Protein AF-A0AAV7JZD0-F1 (afdb_monomer_lite)

InterPro domains:
  IPR003323 OTU domain [PF02338] (69-130)
  IPR003323 OTU domain [PS50802] (63-146)
  IPR038765 Papain-like cysteine peptidase superfamily [SSF54001] (46-129)
  IPR050704 Peptidase C85-like [PTHR12419] (20-130)

Foldseek 3Di:
DDDDDDDDDDDDDDDDDPVRVVVVVVVVVVVVVVVVVVVVVPDDDPVNVVVVVVCVVCVVVVDDFDDAWQFLLRVLSVVQVCCCVPPVDRDDSLNVLLVVLVVCVVVVVVCVVVCPPPPDDSNVVSVCSNPPSPPPDPDDGDDTDD

pLDDT: mean 79.94, std 18.78, range [31.2, 96.38]

Radius of gyration: 32.69 Å; chains: 1; bounding box: 60×31×116 Å

Structure (mmCIF, N/CA/C/O backbone):
data_AF-A0AAV7JZD0-F1
#
_entry.id   AF-A0AAV7JZD0-F1
#
loop_
_atom_site.group_PDB
_atom_site.id
_atom_site.type_symbol
_atom_site.label_atom_id
_atom_site.label_alt_id
_atom_site.label_comp_id
_atom_site.label_asym_id
_atom_site.label_entity_id
_atom_site.label_seq_id
_atom_site.pdbx_PDB_ins_code
_atom_site.Cartn_x
_atom_site.Cartn_y
_atom_site.Cartn_z
_atom_site.occupancy
_atom_site.B_iso_or_equiv
_atom_site.auth_seq_id
_atom_site.auth_comp_id
_atom_site.auth_asym_id
_atom_site.auth_atom_id
_atom_site.pdbx_PDB_model_num
ATOM 1 N N . MET A 1 1 ? -37.841 8.020 95.778 1.00 37.56 1 MET A N 1
ATOM 2 C CA . MET A 1 1 ? -36.861 7.087 95.180 1.00 37.56 1 MET A CA 1
ATOM 3 C C . MET A 1 1 ? -37.191 6.957 93.698 1.00 37.56 1 MET A C 1
ATOM 5 O O . MET A 1 1 ? -38.341 6.661 93.427 1.00 37.56 1 MET A O 1
ATOM 9 N N . ALA A 1 2 ? -36.207 7.270 92.834 1.00 39.00 2 ALA A N 1
ATOM 10 C CA . ALA A 1 2 ? -36.047 7.022 91.379 1.00 39.00 2 ALA A CA 1
ATOM 11 C C . ALA A 1 2 ? -37.286 7.172 90.458 1.00 39.00 2 ALA A C 1
ATOM 13 O O . ALA A 1 2 ? -38.240 6.423 90.596 1.00 39.00 2 ALA A O 1
ATOM 14 N N . SER A 1 3 ? -37.397 8.146 89.543 1.00 34.97 3 SER A N 1
ATOM 15 C CA . SER A 1 3 ? -36.573 8.475 88.351 1.00 34.97 3 SER A CA 1
ATOM 16 C C . SER A 1 3 ? -36.433 7.327 87.348 1.00 34.97 3 SER A C 1
ATOM 18 O O . SER A 1 3 ? -35.645 6.419 87.594 1.00 34.97 3 SER A O 1
ATOM 20 N N . ALA A 1 4 ? -37.117 7.423 86.199 1.00 41.97 4 ALA A N 1
ATOM 21 C CA . ALA A 1 4 ? -36.481 7.685 84.896 1.00 41.97 4 ALA A CA 1
ATOM 22 C C . ALA A 1 4 ? -37.485 7.543 83.729 1.00 41.97 4 ALA A C 1
ATOM 24 O O . ALA A 1 4 ? -37.825 6.437 83.317 1.00 41.97 4 ALA A O 1
ATOM 25 N N . ASP A 1 5 ? -37.897 8.686 83.173 1.00 42.16 5 ASP A N 1
ATOM 26 C CA . ASP A 1 5 ? -38.262 8.826 81.760 1.00 42.16 5 ASP A CA 1
ATOM 27 C C . ASP A 1 5 ? -37.036 8.514 80.887 1.00 42.16 5 ASP A C 1
ATOM 29 O O . ASP A 1 5 ? -35.937 9.000 81.168 1.00 42.16 5 ASP A O 1
ATOM 33 N N . SER A 1 6 ? -37.209 7.767 79.794 1.00 39.53 6 SER A N 1
ATOM 34 C CA . SER A 1 6 ? -36.191 7.652 78.744 1.00 39.53 6 SER A CA 1
ATOM 35 C C . SER A 1 6 ? -36.764 8.063 77.390 1.00 39.53 6 SER 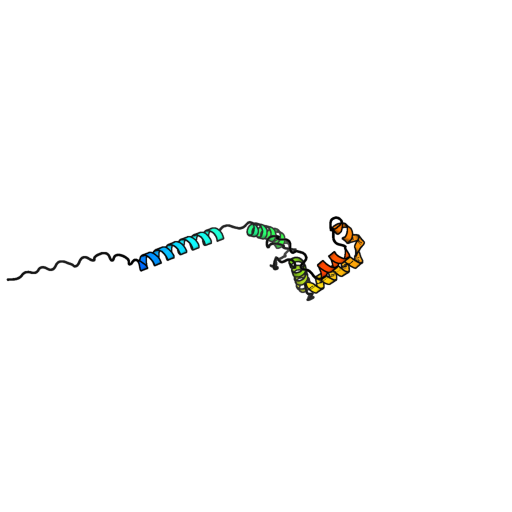A C 1
ATOM 37 O O . SER A 1 6 ? -37.510 7.318 76.754 1.00 39.53 6 SER A O 1
ATOM 39 N N . ALA A 1 7 ? -36.381 9.271 76.980 1.00 46.03 7 ALA A N 1
ATOM 40 C CA . ALA A 1 7 ? -36.553 9.853 75.656 1.00 46.03 7 ALA A CA 1
ATOM 41 C C . ALA A 1 7 ? -35.676 9.153 74.578 1.00 46.03 7 ALA A C 1
ATOM 43 O O . ALA A 1 7 ? -34.769 8.388 74.920 1.00 46.03 7 ALA A O 1
ATOM 44 N N . PRO A 1 8 ? -35.932 9.393 73.274 1.00 40.72 8 PRO A N 1
ATOM 45 C CA . PRO A 1 8 ? -35.410 8.602 72.154 1.00 40.72 8 PRO A CA 1
ATOM 46 C C . PRO A 1 8 ? -33.940 8.891 71.811 1.00 40.72 8 PRO A C 1
ATOM 48 O O . PRO A 1 8 ? -33.476 10.024 71.886 1.00 40.72 8 PRO A O 1
ATOM 51 N N . CYS A 1 9 ? -33.220 7.867 71.344 1.00 31.20 9 CYS A N 1
ATOM 52 C CA . CYS A 1 9 ? -31.849 7.989 70.845 1.00 31.20 9 CYS A CA 1
ATOM 53 C C . CYS A 1 9 ? -31.813 8.708 69.480 1.00 31.20 9 CYS A C 1
ATOM 55 O O . CYS A 1 9 ? -32.217 8.149 68.457 1.00 31.20 9 CYS A O 1
ATOM 57 N N . GLU A 1 10 ? -31.306 9.943 69.467 1.00 43.31 10 GLU A N 1
ATOM 58 C CA . GLU A 1 10 ? -30.952 10.700 68.262 1.00 43.31 10 GLU A CA 1
ATOM 59 C C . GLU A 1 10 ? -29.750 10.066 67.534 1.00 43.31 10 GLU A C 1
ATOM 61 O O . GLU A 1 10 ? -28.689 9.813 68.113 1.00 43.31 10 GLU A O 1
ATOM 66 N N . LYS A 1 11 ? -29.897 9.824 66.225 1.00 40.09 11 LYS A N 1
ATOM 67 C CA . LYS A 1 11 ? -28.835 9.290 65.361 1.00 40.09 11 LYS A CA 1
ATOM 68 C C . LYS A 1 11 ? -27.845 10.391 64.972 1.00 40.09 11 LYS A C 1
ATOM 70 O O . LYS A 1 11 ? -28.098 11.185 64.071 1.00 40.09 11 LYS A O 1
ATOM 75 N N . ASN A 1 12 ? -26.677 10.371 65.610 1.00 43.97 12 ASN A N 1
ATOM 76 C CA . ASN A 1 12 ? -25.504 11.156 65.229 1.00 43.97 12 ASN A CA 1
ATOM 77 C C . ASN A 1 12 ? -24.996 10.790 63.819 1.00 43.97 12 ASN A C 1
ATOM 79 O O . ASN A 1 12 ? -24.750 9.623 63.508 1.00 43.97 12 ASN A O 1
ATOM 83 N N . GLY A 1 13 ? -24.791 11.805 62.973 1.00 52.34 13 GLY A N 1
ATOM 84 C CA . GLY A 1 13 ? -24.251 11.669 61.619 1.00 52.34 13 GLY A CA 1
ATOM 85 C C . GLY A 1 13 ? -22.832 11.087 61.601 1.00 52.34 13 GLY A C 1
ATOM 86 O O . GLY A 1 13 ? -21.889 11.664 62.147 1.00 52.34 13 GLY A O 1
ATOM 87 N N . VAL A 1 14 ? -22.667 9.941 60.938 1.00 57.25 14 VAL A N 1
ATOM 88 C CA . VAL A 1 14 ? -21.379 9.251 60.792 1.00 57.25 14 VAL A CA 1
ATOM 89 C C . VAL A 1 14 ? -20.451 10.068 59.885 1.00 57.25 14 VAL A C 1
ATOM 91 O O . VAL A 1 14 ? -20.661 10.182 58.676 1.00 57.25 14 VAL A O 1
ATOM 94 N N . LYS A 1 15 ? -19.385 10.637 60.459 1.00 63.94 15 LYS A N 1
ATOM 95 C CA . LYS A 1 15 ? -18.325 11.329 59.709 1.00 63.94 15 LYS A CA 1
ATOM 96 C C . LYS A 1 15 ? -17.597 10.319 58.810 1.00 63.94 15 LYS A C 1
ATOM 98 O O . LYS A 1 15 ? -16.915 9.426 59.306 1.00 63.94 15 LYS A O 1
ATOM 103 N N . LYS A 1 16 ? -17.716 10.468 57.483 1.00 63.19 16 LYS A N 1
ATOM 104 C CA . LYS A 1 16 ? -17.0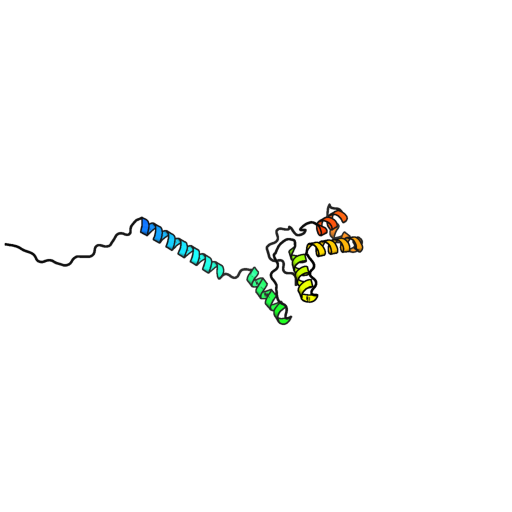16 9.624 56.493 1.00 63.19 16 LYS A CA 1
ATOM 105 C C . LYS A 1 16 ? -15.507 9.554 56.783 1.00 63.19 16 LYS A C 1
ATOM 107 O O . LYS A 1 16 ? -14.843 10.588 56.894 1.00 63.19 16 LYS A O 1
ATOM 112 N N . SER A 1 17 ? -14.970 8.333 56.837 1.00 76.81 17 SER A N 1
ATOM 113 C CA . SER A 1 17 ? -13.537 8.052 57.016 1.00 76.81 17 SER A CA 1
ATOM 114 C C . SER A 1 17 ? -12.678 8.703 55.921 1.00 76.81 17 SER A C 1
ATOM 116 O O . SER A 1 17 ? -13.095 8.805 54.764 1.00 76.81 17 SER A O 1
ATOM 118 N N . ARG A 1 18 ? -11.438 9.096 56.257 1.00 77.44 18 ARG A N 1
ATOM 119 C CA . ARG A 1 18 ? -10.443 9.616 55.293 1.00 77.44 18 ARG A CA 1
ATOM 120 C C . ARG A 1 18 ? -10.221 8.663 54.109 1.00 77.44 18 ARG A C 1
ATOM 122 O O . ARG A 1 18 ? -10.002 9.131 52.995 1.00 77.44 18 ARG A O 1
ATOM 129 N N . ALA A 1 19 ? -10.319 7.349 54.328 1.00 81.19 19 ALA A N 1
ATOM 130 C CA . ALA A 1 19 ? -10.215 6.349 53.264 1.00 81.19 19 ALA A CA 1
ATOM 131 C C . ALA A 1 19 ? -11.419 6.390 52.307 1.00 81.19 19 ALA A C 1
ATOM 133 O O . ALA A 1 19 ? -11.229 6.338 51.093 1.00 81.19 19 ALA A O 1
ATOM 134 N N . GLN A 1 20 ? -12.634 6.567 52.837 1.00 80.12 20 GLN A N 1
ATOM 135 C CA . GLN A 1 20 ? -13.845 6.695 52.024 1.00 80.12 20 GLN A CA 1
ATOM 136 C C . GLN A 1 20 ? -13.804 7.969 51.175 1.00 80.12 20 GLN A C 1
ATOM 138 O O . GLN A 1 20 ? -14.046 7.907 49.979 1.00 80.12 20 GLN A O 1
ATOM 143 N N . LYS A 1 21 ? -13.372 9.104 51.745 1.00 82.06 21 LYS A N 1
ATOM 144 C CA . LYS A 1 21 ? -13.202 10.356 50.982 1.00 82.06 21 LYS A CA 1
ATOM 145 C C . LYS A 1 21 ? -12.197 10.229 49.828 1.00 82.06 21 LYS A C 1
ATOM 147 O O . LYS A 1 21 ? -12.409 10.826 48.779 1.00 82.06 21 LYS A O 1
ATOM 152 N N . ARG A 1 22 ? -11.111 9.460 49.998 1.00 80.88 22 ARG A N 1
ATOM 153 C CA . ARG A 1 22 ? -10.140 9.194 48.916 1.00 80.88 22 ARG A CA 1
ATOM 154 C C . ARG A 1 22 ? -10.737 8.328 47.803 1.00 80.88 22 ARG A C 1
ATOM 156 O O . ARG A 1 22 ? -10.472 8.611 46.641 1.00 80.88 22 ARG A O 1
ATOM 163 N N . ARG A 1 23 ? -11.530 7.305 48.149 1.00 85.88 23 ARG A N 1
ATOM 164 C CA . ARG A 1 23 ? -12.235 6.454 47.171 1.00 85.88 23 ARG A CA 1
ATOM 165 C C . ARG A 1 23 ? -13.291 7.245 46.404 1.00 85.88 23 ARG A C 1
ATOM 167 O O . ARG A 1 23 ? -13.268 7.220 45.183 1.00 85.88 23 ARG A O 1
ATOM 174 N N . ASP A 1 24 ? -14.119 8.011 47.113 1.00 84.31 24 ASP A N 1
ATOM 175 C CA . ASP A 1 24 ? -15.156 8.860 46.517 1.00 84.31 24 ASP A CA 1
ATOM 176 C C . ASP A 1 24 ? -14.532 9.900 45.559 1.00 84.31 24 ASP A C 1
ATOM 178 O O . ASP A 1 24 ? -15.035 10.098 44.459 1.00 84.31 24 ASP A O 1
ATOM 182 N N . LYS A 1 25 ? -13.391 10.519 45.922 1.00 85.75 25 LYS A N 1
ATOM 183 C CA . LYS A 1 25 ? -12.677 11.462 45.037 1.00 85.75 25 LYS A CA 1
ATOM 1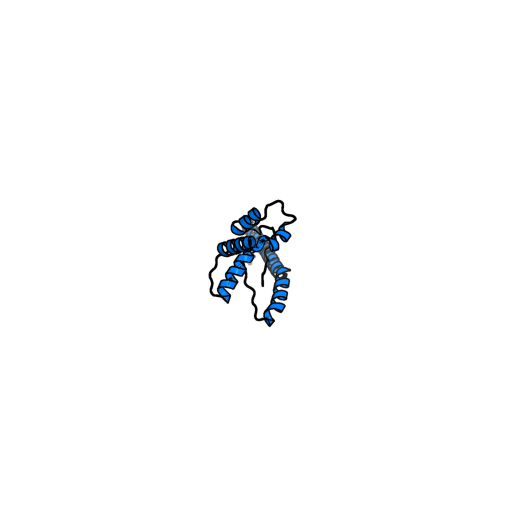84 C C . LYS A 1 25 ? -12.111 10.783 43.785 1.00 85.75 25 LYS A C 1
ATOM 186 O O . LYS A 1 25 ? -12.193 11.359 42.710 1.00 85.75 25 LYS A O 1
ATOM 191 N N . LYS A 1 26 ? -11.535 9.582 43.919 1.00 88.50 26 LYS A N 1
ATOM 192 C CA . LYS A 1 26 ? -11.009 8.822 42.775 1.00 88.50 26 LYS A CA 1
ATOM 193 C C . LYS A 1 26 ? -12.133 8.396 41.823 1.00 88.50 26 LYS A C 1
ATOM 195 O O . LYS A 1 26 ? -11.991 8.581 40.626 1.00 88.50 26 LYS A O 1
ATOM 200 N N . ALA A 1 27 ? -13.251 7.907 42.358 1.00 90.00 27 ALA A N 1
ATOM 201 C CA . ALA A 1 27 ? -14.412 7.521 41.559 1.00 90.00 27 ALA A CA 1
ATOM 202 C C . ALA A 1 27 ? -15.055 8.721 40.842 1.00 90.00 27 ALA A C 1
ATOM 204 O O . ALA A 1 27 ? -15.460 8.600 39.693 1.00 90.00 27 ALA A O 1
ATOM 205 N N . ALA A 1 28 ? -15.118 9.887 41.494 1.00 88.69 28 ALA A N 1
ATOM 206 C CA . ALA A 1 28 ? -15.606 11.112 40.862 1.00 88.69 28 ALA A CA 1
ATOM 207 C C . ALA A 1 28 ? -14.685 11.593 39.726 1.00 88.69 28 ALA A C 1
ATOM 209 O O . ALA A 1 28 ? -15.175 12.043 38.694 1.00 88.69 28 ALA A O 1
ATOM 210 N N . GLU A 1 29 ? -13.365 11.478 39.901 1.00 87.94 29 GLU A N 1
ATOM 211 C CA . GLU A 1 29 ? -12.391 11.817 38.859 1.00 87.94 29 GLU A CA 1
ATOM 212 C C . GLU A 1 29 ? -12.473 10.852 37.668 1.00 87.94 29 GLU A C 1
ATOM 214 O O . GLU A 1 29 ? -12.536 11.291 36.526 1.00 87.94 29 GLU A O 1
ATOM 219 N N . GLU A 1 30 ? -12.546 9.542 37.925 1.00 88.31 30 GLU A N 1
ATOM 220 C CA . GLU A 1 30 ? -12.742 8.527 36.881 1.00 88.31 30 GLU A CA 1
ATOM 221 C C . GLU A 1 30 ? -14.068 8.732 36.134 1.00 88.31 30 GLU A C 1
ATOM 223 O O . GLU A 1 30 ? -14.102 8.610 34.914 1.00 88.31 30 GLU A O 1
ATOM 228 N N . GLY A 1 31 ? -15.139 9.114 36.841 1.00 89.69 31 GLY A N 1
ATOM 229 C CA . GLY A 1 31 ? -16.414 9.500 36.233 1.00 89.69 31 GLY A CA 1
ATOM 230 C C . GLY A 1 31 ? -16.267 10.673 35.263 1.00 89.69 31 GLY A C 1
ATOM 231 O O . GLY A 1 31 ? -16.671 10.550 34.112 1.00 89.69 31 GLY A O 1
ATOM 232 N N . ARG A 1 32 ? -15.603 11.763 35.680 1.00 88.69 32 ARG A N 1
ATOM 233 C CA . ARG A 1 32 ? -15.351 12.919 34.797 1.00 88.69 32 ARG A CA 1
ATOM 234 C C . ARG A 1 32 ? -14.490 12.571 33.586 1.00 88.69 32 ARG A C 1
ATOM 236 O O . ARG A 1 32 ? -14.742 13.091 32.506 1.00 88.69 32 ARG A O 1
ATOM 243 N N . ILE A 1 33 ? -13.465 11.734 33.755 1.00 88.06 33 ILE A N 1
ATOM 244 C CA . ILE A 1 33 ? -12.609 11.303 32.640 1.00 88.06 33 ILE A CA 1
ATOM 245 C C . ILE A 1 33 ? -13.426 10.476 31.642 1.00 88.06 33 ILE A C 1
ATOM 247 O O . ILE A 1 33 ? -13.337 10.718 30.444 1.00 88.06 33 ILE A O 1
ATOM 251 N N . ASN A 1 34 ? -14.250 9.544 32.124 1.00 88.44 34 ASN A N 1
ATOM 252 C CA . ASN A 1 34 ? -15.105 8.728 31.261 1.00 88.44 34 ASN A CA 1
ATOM 253 C C . ASN A 1 34 ? -16.167 9.565 30.535 1.00 88.44 34 ASN A C 1
ATOM 255 O O . ASN A 1 34 ? -16.419 9.320 29.360 1.00 88.44 34 ASN A O 1
ATOM 259 N N . GLU A 1 35 ? -16.759 10.559 31.204 1.00 88.88 35 GLU A N 1
ATOM 260 C CA . GLU A 1 35 ? -17.676 11.521 30.578 1.00 88.88 35 GLU A CA 1
ATOM 261 C C . GLU A 1 35 ? -16.976 12.306 29.460 1.00 88.88 35 GLU A C 1
ATOM 263 O O . GLU A 1 35 ? -17.508 12.401 28.359 1.00 88.88 35 GLU A O 1
ATOM 268 N N . LEU A 1 36 ? -15.750 12.786 29.695 1.00 87.00 36 LEU A N 1
ATOM 269 C CA . LEU A 1 36 ? -14.979 13.519 28.687 1.00 87.00 36 LEU A CA 1
ATOM 270 C C . LEU A 1 36 ? -14.584 12.643 27.486 1.00 87.00 36 LEU A C 1
ATOM 272 O O . LEU A 1 36 ? -14.592 13.121 26.356 1.00 87.00 36 LEU A O 1
ATOM 276 N N . ILE A 1 37 ? -14.247 11.369 27.717 1.00 84.81 37 ILE A N 1
ATOM 277 C CA . ILE A 1 37 ? -13.976 10.403 26.638 1.00 84.81 37 ILE A CA 1
ATOM 278 C C . ILE A 1 37 ? -15.242 10.177 25.808 1.00 84.81 37 ILE A C 1
ATOM 280 O O . ILE A 1 37 ? -15.184 10.252 24.586 1.00 84.81 37 ILE A O 1
ATOM 284 N N . ALA A 1 38 ? -16.390 9.971 26.460 1.00 86.19 38 ALA A N 1
ATOM 285 C CA . ALA A 1 38 ? -17.658 9.780 25.765 1.00 86.19 38 ALA A CA 1
ATOM 286 C C . ALA A 1 38 ? -18.063 11.017 24.946 1.00 86.19 38 ALA A C 1
ATOM 288 O O . ALA A 1 38 ? -18.562 10.868 23.836 1.00 86.19 38 ALA A O 1
ATOM 289 N N . GLU A 1 39 ? -17.831 12.230 25.459 1.00 85.69 39 GLU A N 1
ATOM 290 C CA . GLU A 1 39 ? -18.053 13.468 24.703 1.00 85.69 39 GLU A CA 1
ATOM 291 C C . GLU A 1 39 ? -17.126 13.576 23.485 1.00 85.69 39 GLU A C 1
ATOM 293 O O . GLU A 1 39 ? -17.587 13.975 22.417 1.00 85.69 39 GLU A O 1
ATOM 298 N N . LEU A 1 40 ? -15.850 13.193 23.615 1.00 80.62 40 LEU A N 1
ATOM 299 C CA . LEU A 1 40 ? -14.910 13.169 22.490 1.00 80.62 40 LEU A CA 1
ATOM 300 C C . LEU A 1 40 ? -15.313 12.154 21.415 1.00 80.62 40 LEU A C 1
ATOM 302 O O . LEU A 1 40 ? -15.225 12.474 20.235 1.00 80.62 40 LEU A O 1
ATOM 306 N N . ASP A 1 41 ? -15.784 10.969 21.805 1.00 78.81 41 ASP A N 1
ATOM 307 C CA . ASP A 1 41 ? -16.209 9.919 20.870 1.00 78.81 41 ASP A CA 1
ATOM 308 C C . ASP A 1 41 ? -17.461 10.313 20.060 1.00 78.81 41 ASP A C 1
ATOM 310 O O . ASP A 1 41 ? -17.726 9.738 19.005 1.00 78.81 41 ASP A O 1
ATOM 314 N N . MET A 1 42 ? -18.247 11.291 20.529 1.00 78.94 42 MET A N 1
ATOM 315 C CA . MET A 1 42 ? -19.384 11.842 19.774 1.00 78.94 42 MET A CA 1
ATOM 316 C C . MET A 1 42 ? -18.963 12.866 18.715 1.00 78.94 42 MET A C 1
ATOM 318 O O . MET A 1 42 ? -19.777 13.241 17.867 1.00 78.94 42 MET A O 1
ATOM 322 N N . ILE A 1 43 ? -17.720 13.347 18.761 1.00 84.38 43 ILE A N 1
ATOM 323 C CA . ILE A 1 43 ? -17.191 14.274 17.766 1.00 84.38 43 ILE A CA 1
ATOM 324 C C . ILE A 1 43 ? -16.734 13.446 16.567 1.00 84.38 43 ILE A C 1
ATOM 326 O O . ILE A 1 43 ? -15.769 12.691 16.657 1.00 84.38 43 ILE A O 1
ATOM 330 N N . GLN A 1 44 ? -17.417 13.608 15.432 1.00 82.00 44 GLN A N 1
ATOM 331 C CA . GLN A 1 44 ? -16.945 13.041 14.170 1.00 82.00 44 GLN A CA 1
ATOM 332 C C . GLN A 1 44 ? -15.558 13.591 13.843 1.00 82.00 44 GLN A C 1
ATOM 334 O O . GLN A 1 44 ? -15.345 14.807 13.850 1.00 82.00 44 GLN A O 1
ATOM 339 N N . SER A 1 45 ? -14.622 12.693 13.550 1.00 86.81 45 SER A N 1
ATOM 340 C CA . SER A 1 45 ? -13.307 13.082 13.062 1.00 86.81 45 SER A CA 1
ATOM 341 C C . SER A 1 45 ? -13.368 13.436 11.575 1.00 86.81 45 SER A C 1
ATOM 343 O O . SER A 1 45 ? -14.243 12.966 10.845 1.00 86.81 45 SER A O 1
ATOM 345 N N . ASP A 1 46 ? -12.393 14.211 11.096 1.00 88.00 46 ASP A N 1
ATOM 346 C CA . ASP A 1 46 ? -12.256 14.498 9.662 1.00 88.00 46 ASP A CA 1
ATOM 347 C C . ASP A 1 46 ? -12.168 13.202 8.832 1.00 88.00 46 ASP A C 1
ATOM 349 O O . ASP A 1 46 ? -12.733 13.120 7.744 1.00 88.00 46 ASP A O 1
ATOM 353 N N . GLY A 1 47 ? -11.538 12.152 9.377 1.00 86.12 47 GLY A N 1
ATOM 354 C CA . GLY A 1 47 ? -11.449 10.842 8.728 1.00 86.12 47 GLY A CA 1
ATOM 355 C C . GLY A 1 47 ? -12.798 10.126 8.601 1.00 86.12 47 GLY A C 1
ATOM 356 O O . GLY A 1 47 ? -13.034 9.447 7.602 1.00 86.12 47 GLY A O 1
ATOM 357 N N . ASP A 1 48 ? -13.705 10.307 9.564 1.00 87.44 48 ASP A N 1
ATOM 358 C CA . ASP A 1 48 ? -15.059 9.746 9.486 1.00 87.44 48 ASP A CA 1
ATOM 359 C C . ASP A 1 48 ? -15.868 10.435 8.386 1.00 87.44 48 ASP A C 1
ATOM 361 O O . ASP A 1 48 ? -16.549 9.773 7.601 1.00 87.44 48 ASP A O 1
ATOM 365 N N . ILE A 1 49 ? -15.732 11.761 8.282 1.00 91.06 49 ILE A N 1
ATOM 366 C CA . ILE A 1 49 ? -16.378 12.568 7.242 1.00 91.06 49 ILE A CA 1
ATOM 367 C C . ILE A 1 49 ? -15.841 12.178 5.857 1.00 91.06 49 ILE A C 1
ATOM 369 O O . ILE A 1 49 ? -16.620 11.974 4.925 1.00 91.06 49 ILE A O 1
ATOM 373 N N . GLU A 1 50 ? -14.521 12.039 5.709 1.00 91.06 50 GLU A N 1
ATOM 374 C CA . GLU A 1 50 ? -13.890 11.583 4.464 1.00 91.06 50 GLU A CA 1
ATOM 375 C C . GLU A 1 50 ? -14.366 10.180 4.064 1.00 91.06 50 GLU A C 1
ATOM 377 O O . GLU A 1 50 ? -14.696 9.945 2.898 1.00 91.06 50 GLU A O 1
ATOM 382 N N . MET A 1 51 ? -14.454 9.253 5.023 1.00 89.00 51 MET A N 1
ATOM 383 C CA . MET A 1 51 ? -14.943 7.896 4.775 1.00 89.00 51 MET A CA 1
ATOM 384 C C . MET A 1 51 ? -16.417 7.895 4.361 1.00 89.00 51 MET A C 1
ATOM 386 O O . MET A 1 51 ? -16.787 7.193 3.419 1.00 89.00 51 MET A O 1
ATOM 390 N N . GLU A 1 52 ? -17.263 8.694 5.014 1.00 91.62 52 GLU A N 1
ATOM 391 C CA . GLU A 1 52 ? -18.671 8.833 4.642 1.00 91.62 52 GLU A CA 1
ATOM 392 C C . GLU A 1 52 ? -18.808 9.348 3.203 1.00 91.62 52 GLU A C 1
ATOM 394 O O . GLU A 1 52 ? -19.506 8.742 2.385 1.00 91.62 52 GLU A O 1
ATOM 399 N N . GLN A 1 53 ? -18.070 10.405 2.849 1.00 93.56 53 GLN A N 1
ATOM 400 C CA . GLN A 1 53 ? -18.055 10.949 1.489 1.00 93.56 53 GLN A CA 1
ATOM 401 C C . GLN A 1 53 ? -17.553 9.932 0.460 1.00 93.56 53 GLN A C 1
ATOM 403 O O . GLN A 1 53 ? -18.138 9.797 -0.618 1.00 93.56 53 GLN A O 1
ATOM 408 N N . LEU A 1 54 ? -16.508 9.172 0.791 1.00 91.56 54 LEU A N 1
ATOM 409 C CA . LEU A 1 54 ? -15.998 8.113 -0.072 1.00 91.56 54 LEU A CA 1
ATOM 410 C C . LEU A 1 54 ? -17.054 7.022 -0.296 1.00 91.56 54 LEU A C 1
ATOM 412 O O . LEU A 1 54 ? -17.279 6.591 -1.429 1.00 91.56 54 LEU A O 1
ATOM 416 N N . MET A 1 55 ? -17.756 6.607 0.759 1.00 91.19 55 MET A N 1
ATOM 417 C CA . MET A 1 55 ? -18.815 5.602 0.668 1.00 91.19 55 MET A CA 1
ATOM 418 C C . MET A 1 55 ? -20.003 6.073 -0.174 1.00 91.19 55 MET A C 1
ATOM 420 O O . MET A 1 55 ? -20.589 5.257 -0.893 1.00 91.19 55 MET A O 1
ATOM 424 N N . LEU A 1 56 ? -20.329 7.370 -0.160 1.00 93.81 56 LEU A N 1
ATOM 425 C CA . LEU A 1 56 ? -21.347 7.946 -1.047 1.00 93.81 56 LEU A CA 1
ATOM 426 C C . LEU A 1 56 ? -20.971 7.803 -2.530 1.00 93.81 56 LEU A C 1
ATOM 428 O O . LEU A 1 56 ? -21.850 7.577 -3.361 1.00 93.81 56 LEU A O 1
ATOM 432 N N . VAL A 1 57 ? -19.679 7.879 -2.864 1.00 94.50 57 VAL A N 1
ATOM 433 C CA . VAL A 1 57 ? -19.181 7.687 -4.238 1.00 94.50 57 VAL A CA 1
ATOM 434 C C . VAL A 1 57 ? -19.113 6.202 -4.618 1.00 94.50 57 VAL A C 1
ATOM 436 O O . VAL A 1 57 ? -19.428 5.843 -5.752 1.00 94.50 57 VAL A O 1
ATOM 439 N N . LEU A 1 58 ? -18.726 5.323 -3.689 1.00 93.06 58 LEU A N 1
ATOM 440 C CA . LEU A 1 58 ? -18.512 3.896 -3.967 1.00 93.06 58 LEU A CA 1
ATOM 441 C C . LEU A 1 58 ? -19.800 3.062 -3.985 1.00 93.06 58 LEU A C 1
ATOM 443 O O . LEU A 1 58 ? -19.907 2.120 -4.774 1.00 93.06 58 LEU A O 1
ATOM 447 N N . SER A 1 59 ? -20.785 3.399 -3.147 1.00 91.06 59 SER A N 1
ATOM 448 C CA . SER A 1 59 ? -22.020 2.611 -3.000 1.00 91.06 59 SER A CA 1
ATOM 449 C C . SER A 1 59 ? -22.803 2.443 -4.314 1.00 91.06 59 SER A C 1
ATOM 451 O O . SER A 1 59 ? -23.202 1.313 -4.612 1.00 91.06 59 SER A O 1
ATOM 453 N N . PRO A 1 60 ? -22.981 3.489 -5.153 1.00 95.75 60 PRO A N 1
ATOM 454 C CA . PRO A 1 60 ? -23.637 3.356 -6.458 1.00 95.75 60 PRO A CA 1
ATOM 455 C C . PRO A 1 60 ? -22.875 2.473 -7.454 1.00 95.75 60 PRO A C 1
ATOM 457 O O . PRO A 1 60 ? -23.473 1.960 -8.394 1.00 95.75 60 PRO A O 1
ATOM 460 N N . LEU A 1 61 ? -21.565 2.293 -7.258 1.00 94.19 61 LEU A N 1
ATOM 461 C CA . LEU A 1 61 ? -20.703 1.456 -8.099 1.00 94.19 61 LEU A CA 1
ATOM 462 C C . LEU A 1 61 ? -20.640 0.000 -7.613 1.00 94.19 61 LEU A C 1
ATOM 464 O O . LEU A 1 61 ? -19.895 -0.800 -8.173 1.00 94.19 61 LEU A O 1
ATOM 468 N N . ASN A 1 62 ? -21.386 -0.343 -6.555 1.00 91.62 62 ASN A N 1
ATOM 469 C CA . ASN A 1 62 ? -21.325 -1.637 -5.873 1.00 91.62 62 ASN A CA 1
ATOM 470 C C . ASN A 1 62 ? -19.911 -2.005 -5.378 1.00 91.62 62 ASN A C 1
ATOM 472 O O . ASN A 1 62 ? -19.590 -3.186 -5.227 1.00 91.62 62 ASN A O 1
ATOM 476 N N . LEU A 1 63 ? -19.080 -0.998 -5.095 1.00 90.88 63 LEU A N 1
ATOM 477 C CA . LEU A 1 63 ? -17.742 -1.168 -4.538 1.00 90.88 63 LEU A CA 1
ATOM 478 C C . LEU A 1 63 ? -17.774 -1.073 -3.010 1.00 90.88 63 LEU A C 1
ATOM 480 O O . LEU A 1 63 ? -18.683 -0.493 -2.416 1.00 90.88 63 LEU A O 1
ATOM 484 N N . LYS A 1 64 ? -16.771 -1.674 -2.369 1.00 86.56 64 LYS A N 1
ATOM 485 C CA . LYS A 1 64 ? -16.605 -1.671 -0.913 1.00 86.56 64 LYS A CA 1
ATOM 486 C C . LYS A 1 64 ? -15.165 -1.341 -0.563 1.00 86.56 64 LYS A C 1
ATOM 488 O O . LYS A 1 64 ? -14.250 -1.785 -1.254 1.00 86.56 64 LYS A O 1
ATOM 493 N N . THR A 1 65 ? -14.981 -0.612 0.528 1.00 87.62 65 THR A N 1
ATOM 494 C CA . THR A 1 65 ? -13.667 -0.370 1.116 1.00 87.62 65 THR A CA 1
ATOM 495 C C . THR A 1 65 ? -13.226 -1.577 1.938 1.00 87.62 65 THR A C 1
ATOM 497 O O . THR A 1 65 ? -14.040 -2.307 2.510 1.00 87.62 65 THR A O 1
ATOM 500 N N . ILE A 1 66 ? -11.917 -1.812 1.962 1.00 89.75 66 ILE A N 1
ATOM 501 C CA . ILE A 1 66 ? -11.280 -2.838 2.784 1.00 89.75 66 ILE A CA 1
ATOM 502 C C . ILE A 1 66 ? -10.123 -2.169 3.497 1.00 89.75 66 ILE A C 1
ATOM 504 O O . ILE A 1 66 ? -9.331 -1.466 2.870 1.00 89.75 66 ILE A O 1
ATOM 508 N N . ASP A 1 67 ? -10.046 -2.395 4.802 1.00 88.94 67 ASP A N 1
ATOM 509 C CA . ASP A 1 67 ? -8.985 -1.831 5.613 1.00 88.94 67 ASP A CA 1
ATOM 510 C C . ASP A 1 67 ? -7.667 -2.574 5.353 1.00 88.94 67 ASP A C 1
ATOM 512 O O . ASP A 1 67 ? -7.568 -3.797 5.505 1.00 88.94 67 ASP A O 1
ATOM 516 N N . ILE A 1 68 ? -6.659 -1.824 4.915 1.00 89.50 68 ILE A N 1
ATOM 517 C CA . ILE A 1 68 ? -5.300 -2.304 4.681 1.00 89.50 68 ILE A CA 1
ATOM 518 C C . ILE A 1 68 ? -4.399 -1.536 5.627 1.00 89.50 68 ILE A C 1
ATOM 520 O O . ILE A 1 68 ? -4.443 -0.310 5.692 1.00 89.50 68 ILE A O 1
ATOM 524 N N . LYS A 1 69 ? -3.529 -2.269 6.324 1.00 89.12 69 LYS A N 1
ATOM 525 C CA . LYS A 1 69 ? -2.598 -1.676 7.275 1.00 89.12 69 LYS A CA 1
ATOM 526 C C . LYS A 1 69 ? -1.817 -0.521 6.617 1.00 89.12 69 LYS A C 1
ATOM 528 O O . LYS A 1 69 ? -1.168 -0.747 5.591 1.00 89.12 69 LYS A O 1
ATOM 533 N N . PRO A 1 70 ? -1.820 0.680 7.215 1.00 85.06 70 PRO A N 1
ATOM 534 C CA . PRO A 1 70 ? -1.211 1.864 6.626 1.00 85.06 70 PRO A CA 1
ATOM 535 C C . PRO A 1 70 ? 0.288 1.914 6.927 1.00 85.06 70 PRO A C 1
ATOM 537 O O . PRO A 1 70 ? 0.778 2.719 7.716 1.00 85.06 70 PRO A O 1
ATOM 540 N N . ASP A 1 71 ? 1.030 0.988 6.335 1.00 87.75 71 ASP A N 1
ATOM 541 C CA . ASP A 1 71 ? 2.487 0.973 6.362 1.00 87.75 71 ASP A CA 1
ATOM 542 C C . ASP A 1 71 ? 3.066 1.239 4.966 1.00 87.75 71 ASP A C 1
ATOM 544 O O . ASP A 1 71 ? 2.350 1.464 3.991 1.00 87.75 71 ASP A O 1
ATOM 548 N N . GLY A 1 72 ? 4.394 1.227 4.847 1.00 83.62 72 GLY A N 1
ATOM 549 C CA . GLY A 1 72 ? 5.059 1.484 3.568 1.00 83.62 72 GLY A CA 1
ATOM 550 C C . GLY A 1 72 ? 4.910 0.365 2.523 1.00 83.62 72 GLY A C 1
ATOM 551 O O . GLY A 1 72 ? 5.509 0.462 1.449 1.00 83.62 72 GLY A O 1
ATOM 552 N N . ASP A 1 73 ? 4.154 -0.693 2.834 1.00 88.88 73 ASP A N 1
ATOM 553 C CA . ASP A 1 73 ? 3.769 -1.773 1.927 1.00 88.88 73 ASP A CA 1
ATOM 554 C C . ASP A 1 73 ? 2.288 -1.716 1.526 1.00 88.88 73 ASP A C 1
ATOM 556 O O . ASP A 1 73 ? 1.881 -2.502 0.668 1.00 88.88 73 ASP A O 1
ATOM 560 N N . CYS A 1 74 ? 1.495 -0.788 2.077 1.00 91.25 74 CYS A N 1
ATOM 561 C CA . CYS A 1 74 ? 0.041 -0.718 1.894 1.00 91.25 74 CYS A CA 1
ATOM 562 C C . CYS A 1 74 ? -0.400 -0.837 0.427 1.00 91.25 74 CYS A C 1
ATOM 564 O O . CYS A 1 74 ? -1.286 -1.631 0.120 1.00 91.25 74 CYS A O 1
ATOM 566 N N . MET A 1 75 ? 0.277 -0.151 -0.500 1.00 91.94 75 MET A N 1
ATOM 567 C CA . MET A 1 75 ? -0.009 -0.225 -1.938 1.00 91.94 75 MET A CA 1
ATOM 568 C C . MET A 1 75 ? 0.134 -1.656 -2.489 1.00 91.94 75 MET A C 1
ATOM 570 O O . MET A 1 75 ? -0.728 -2.147 -3.217 1.00 91.94 75 MET A O 1
ATOM 574 N N . TYR A 1 76 ? 1.214 -2.355 -2.132 1.00 93.25 76 TYR A N 1
ATOM 575 C CA . TYR A 1 76 ? 1.443 -3.733 -2.570 1.00 93.25 76 TYR A CA 1
ATOM 576 C C . TYR A 1 76 ? 0.523 -4.719 -1.846 1.00 93.25 76 TYR A C 1
ATOM 578 O O . TYR A 1 76 ? 0.103 -5.704 -2.449 1.00 93.25 76 TYR A O 1
ATOM 586 N N . SER A 1 77 ? 0.189 -4.457 -0.582 1.00 93.44 77 SER A N 1
ATOM 587 C CA . SER A 1 77 ? -0.778 -5.240 0.193 1.00 93.44 77 SER A CA 1
ATOM 588 C C . SER A 1 77 ? -2.183 -5.142 -0.405 1.00 93.44 77 SER A C 1
ATOM 590 O O . SER A 1 77 ? -2.841 -6.167 -0.580 1.00 93.44 77 SER A O 1
ATOM 592 N N . ALA A 1 78 ? -2.607 -3.943 -0.812 1.00 92.94 78 ALA A N 1
ATOM 593 C CA . ALA A 1 78 ? -3.865 -3.719 -1.518 1.00 92.94 78 ALA A CA 1
ATOM 594 C C . ALA A 1 78 ? -3.890 -4.469 -2.859 1.00 92.94 78 ALA A C 1
ATOM 596 O O . ALA A 1 78 ? -4.835 -5.206 -3.142 1.00 92.94 78 ALA A O 1
ATOM 597 N N . LEU A 1 79 ? -2.815 -4.380 -3.651 1.00 94.38 79 LEU A N 1
ATOM 598 C CA . LEU A 1 79 ? -2.717 -5.110 -4.917 1.00 94.38 79 LEU A CA 1
ATOM 599 C C . LEU A 1 79 ? -2.713 -6.633 -4.712 1.00 94.38 79 LEU A C 1
ATOM 601 O O . LEU A 1 79 ? -3.405 -7.353 -5.427 1.00 94.38 79 LEU A O 1
ATOM 605 N N . SER A 1 80 ? -1.969 -7.129 -3.722 1.00 94.69 80 SER A N 1
ATOM 606 C CA . SER A 1 80 ? -1.969 -8.541 -3.324 1.00 94.69 80 SER A CA 1
ATOM 607 C C . SER A 1 80 ? -3.379 -9.012 -2.975 1.00 94.69 80 SER A C 1
ATOM 609 O O . SER A 1 80 ? -3.788 -10.087 -3.405 1.00 94.69 80 SER A O 1
ATOM 611 N N . HIS A 1 81 ? -4.125 -8.218 -2.208 1.00 94.19 81 HIS A N 1
ATOM 612 C CA . HIS A 1 81 ? -5.504 -8.524 -1.854 1.00 94.19 81 HIS A CA 1
ATOM 613 C C . HIS A 1 81 ? -6.403 -8.585 -3.102 1.00 94.19 81 HIS A C 1
ATOM 615 O O . HIS A 1 81 ? -7.112 -9.570 -3.304 1.00 94.19 81 HIS A O 1
ATOM 621 N N . GLN A 1 82 ? -6.326 -7.583 -3.984 1.00 93.31 82 GLN A N 1
ATOM 622 C CA . GLN A 1 82 ? -7.128 -7.540 -5.212 1.00 93.31 82 GLN A CA 1
ATOM 623 C C . GLN A 1 82 ? -6.809 -8.687 -6.178 1.00 93.31 82 GLN A C 1
ATOM 625 O O . GLN A 1 82 ? -7.715 -9.248 -6.789 1.00 93.31 82 GLN A O 1
ATOM 630 N N . LEU A 1 83 ? -5.544 -9.102 -6.289 1.00 94.69 83 LEU A N 1
ATOM 631 C CA . LEU A 1 83 ? -5.169 -10.265 -7.099 1.00 94.69 83 LEU A CA 1
ATOM 632 C C . LEU A 1 83 ? -5.817 -11.556 -6.587 1.00 94.69 83 LEU A C 1
ATOM 634 O O . LEU A 1 83 ? -6.292 -12.359 -7.390 1.00 94.69 83 LEU A O 1
ATOM 638 N N . VAL A 1 84 ? -5.909 -11.726 -5.267 1.00 94.69 84 VAL A N 1
ATOM 639 C CA . VAL A 1 84 ? -6.610 -12.871 -4.674 1.00 94.69 84 VAL A CA 1
ATOM 640 C C . VAL A 1 84 ? -8.108 -12.795 -4.960 1.00 94.69 84 VAL A C 1
ATOM 642 O O . VAL A 1 84 ? -8.687 -13.790 -5.384 1.00 94.69 84 VAL A O 1
ATOM 645 N N . VAL A 1 85 ? -8.736 -11.634 -4.766 1.00 91.38 85 VAL A N 1
ATOM 646 C CA . VAL A 1 85 ? -10.190 -11.476 -4.938 1.00 91.38 85 VAL A CA 1
ATOM 647 C C . VAL A 1 85 ? -10.624 -11.628 -6.396 1.00 91.38 85 VAL A C 1
ATOM 649 O O . VAL A 1 85 ? -11.607 -12.308 -6.673 1.00 91.38 85 VAL A O 1
ATOM 652 N N . VAL A 1 86 ? -9.899 -11.011 -7.329 1.00 91.75 86 VAL A N 1
ATOM 653 C CA . VAL A 1 86 ? -10.301 -10.944 -8.742 1.00 91.75 86 VAL A CA 1
ATOM 654 C C . VAL A 1 86 ? -9.806 -12.151 -9.538 1.00 91.75 86 VAL A C 1
ATOM 656 O O . VAL A 1 86 ? -10.488 -12.599 -10.457 1.00 91.75 86 VAL A O 1
ATOM 659 N N . ARG A 1 87 ? -8.612 -12.670 -9.220 1.00 93.38 87 ARG A N 1
ATOM 660 C CA . ARG A 1 87 ? -7.952 -13.729 -10.008 1.00 93.38 87 ARG A CA 1
ATOM 661 C C . ARG A 1 87 ? -7.747 -15.039 -9.252 1.00 93.38 87 ARG A C 1
ATOM 663 O O . ARG A 1 87 ? -7.425 -16.038 -9.881 1.00 93.38 87 ARG A O 1
ATOM 670 N N . GLY A 1 88 ? -7.913 -15.056 -7.929 1.00 93.69 88 GLY A N 1
ATOM 671 C CA . GLY A 1 8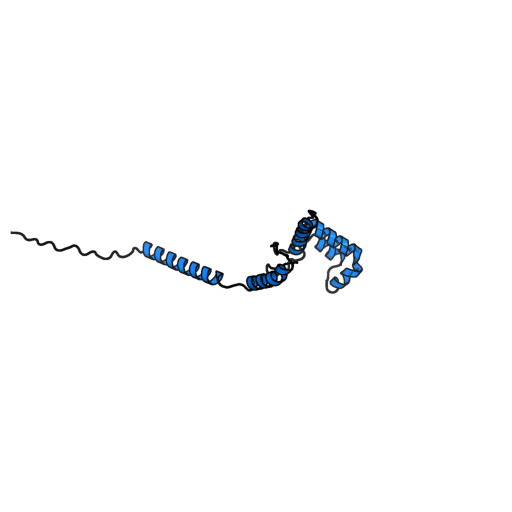8 ? -7.561 -16.211 -7.096 1.00 93.69 88 GLY A CA 1
ATOM 672 C C . GLY A 1 88 ? -6.052 -16.384 -6.880 1.00 93.69 88 GLY A C 1
ATOM 673 O O . GLY A 1 88 ? -5.627 -17.366 -6.269 1.00 93.69 88 GLY A O 1
ATOM 674 N N . ASP A 1 89 ? -5.238 -15.432 -7.340 1.00 94.12 89 ASP A N 1
ATOM 675 C CA . ASP A 1 89 ? -3.781 -15.528 -7.319 1.00 94.12 89 ASP A CA 1
ATOM 676 C C . ASP A 1 89 ? -3.215 -15.029 -5.989 1.00 94.12 89 ASP A C 1
ATOM 678 O O . ASP A 1 89 ? -3.286 -13.845 -5.658 1.00 94.12 89 ASP A O 1
ATOM 682 N N . LYS A 1 90 ? -2.571 -15.925 -5.237 1.00 94.25 90 LYS A N 1
ATOM 683 C CA . LYS A 1 90 ? -1.848 -15.566 -4.010 1.00 94.25 90 LYS A CA 1
ATOM 684 C C . LYS A 1 90 ? -0.426 -15.134 -4.348 1.00 94.25 90 LYS A C 1
ATOM 686 O O . LYS A 1 90 ? 0.468 -15.967 -4.482 1.00 94.25 90 LYS A O 1
ATOM 691 N N . VAL A 1 91 ? -0.221 -13.826 -4.466 1.00 94.69 91 VAL A N 1
ATOM 692 C CA . VAL A 1 91 ? 1.093 -13.221 -4.722 1.00 94.69 91 VAL A CA 1
ATOM 693 C C . VAL A 1 91 ? 1.514 -12.415 -3.504 1.00 94.69 91 VAL A C 1
ATOM 695 O O . VAL A 1 91 ? 0.767 -11.561 -3.053 1.00 94.69 91 VAL A O 1
ATOM 698 N N . SER A 1 92 ? 2.708 -12.657 -2.965 1.00 94.06 92 SER A N 1
ATOM 699 C CA . SER A 1 92 ? 3.192 -11.890 -1.816 1.00 94.06 92 SER A CA 1
ATOM 700 C C . SER A 1 92 ? 3.614 -10.472 -2.208 1.00 94.06 92 SER A C 1
ATOM 702 O O . SER A 1 92 ? 4.050 -10.221 -3.334 1.00 94.06 92 SER A O 1
ATOM 704 N N . VAL A 1 93 ? 3.584 -9.552 -1.241 1.00 92.31 93 VAL A N 1
ATOM 705 C CA . VAL A 1 93 ? 4.118 -8.187 -1.392 1.00 92.31 93 VAL A CA 1
ATOM 706 C C . VAL A 1 93 ? 5.542 -8.201 -1.957 1.00 92.31 93 VAL A C 1
ATOM 708 O O . VAL A 1 93 ? 5.839 -7.494 -2.917 1.00 92.31 93 VAL A O 1
ATOM 711 N N . GLN A 1 94 ? 6.405 -9.082 -1.445 1.00 93.56 94 GLN A N 1
ATOM 712 C CA . GLN A 1 94 ? 7.786 -9.207 -1.916 1.00 93.56 94 GLN A CA 1
ATOM 713 C C . GLN A 1 94 ? 7.878 -9.651 -3.385 1.00 93.56 94 GLN A C 1
ATOM 715 O O . GLN A 1 94 ? 8.752 -9.203 -4.127 1.00 93.56 94 GLN A O 1
ATOM 720 N N . GLN A 1 95 ? 6.982 -10.534 -3.833 1.00 94.06 95 GLN A N 1
ATOM 721 C CA . GLN A 1 95 ? 6.916 -10.931 -5.239 1.00 94.06 95 GLN A CA 1
ATOM 722 C C . GLN A 1 95 ? 6.456 -9.771 -6.127 1.00 94.06 95 GLN A C 1
ATOM 724 O O . GLN A 1 95 ? 7.020 -9.587 -7.204 1.00 94.06 95 GLN A O 1
ATOM 729 N N . LEU A 1 96 ? 5.479 -8.977 -5.678 1.00 94.94 96 LEU A N 1
ATOM 730 C CA . LEU A 1 96 ? 5.012 -7.795 -6.407 1.00 94.94 96 LEU A CA 1
ATOM 731 C C . LEU A 1 96 ? 6.106 -6.730 -6.521 1.00 94.94 96 LEU A C 1
ATOM 733 O O . LEU A 1 96 ? 6.320 -6.198 -7.607 1.00 94.94 96 LEU A O 1
ATOM 737 N N . ARG A 1 97 ? 6.853 -6.488 -5.441 1.00 93.94 97 ARG A N 1
ATOM 738 C CA . ARG A 1 97 ? 8.006 -5.577 -5.413 1.00 93.94 97 ARG A CA 1
ATOM 739 C C . ARG A 1 97 ? 9.078 -5.958 -6.429 1.00 93.94 97 ARG A C 1
ATOM 741 O O . ARG A 1 97 ? 9.505 -5.114 -7.212 1.00 93.94 97 ARG A O 1
ATOM 748 N N . ARG A 1 98 ? 9.465 -7.238 -6.473 1.00 94.56 98 ARG A N 1
ATOM 749 C CA . ARG A 1 98 ? 10.433 -7.736 -7.466 1.00 94.56 98 ARG A CA 1
ATOM 750 C C . ARG A 1 98 ? 9.925 -7.580 -8.894 1.00 94.56 98 ARG A C 1
ATOM 752 O O . ARG A 1 98 ? 10.637 -7.017 -9.717 1.00 94.56 98 ARG A O 1
ATOM 759 N N . LYS A 1 99 ? 8.680 -7.987 -9.166 1.00 94.88 99 LYS A N 1
ATOM 760 C CA . LYS A 1 99 ? 8.063 -7.829 -10.494 1.00 94.88 99 LYS A CA 1
ATOM 761 C C . LYS A 1 99 ? 8.012 -6.364 -10.932 1.00 94.88 99 LYS A C 1
ATOM 763 O O . LYS A 1 99 ? 8.261 -6.068 -12.094 1.00 94.88 99 LYS A O 1
ATOM 768 N N . CYS A 1 100 ? 7.712 -5.454 -10.006 1.00 94.50 100 CYS A N 1
ATOM 769 C CA . CYS A 1 100 ? 7.720 -4.016 -10.254 1.00 94.50 100 CYS A CA 1
ATOM 770 C C . CYS A 1 100 ? 9.124 -3.533 -10.653 1.00 94.50 100 CYS A C 1
ATOM 772 O O . CYS A 1 100 ? 9.291 -2.950 -11.720 1.00 94.50 100 CYS A O 1
ATOM 774 N N . ALA A 1 101 ? 10.145 -3.857 -9.855 1.00 93.81 101 ALA A N 1
ATOM 775 C CA . ALA A 1 101 ? 11.529 -3.479 -10.141 1.00 93.81 101 ALA A CA 1
ATOM 776 C C . ALA A 1 101 ? 12.044 -4.063 -11.470 1.00 93.81 101 ALA A C 1
ATOM 778 O O . ALA A 1 101 ? 12.668 -3.358 -12.260 1.00 93.81 101 ALA A O 1
ATOM 779 N N . GLU A 1 102 ? 11.758 -5.337 -11.749 1.00 95.94 102 GLU A N 1
ATOM 780 C CA . GLU A 1 102 ? 12.080 -5.988 -13.025 1.00 95.94 102 GLU A CA 1
ATOM 781 C C . GLU A 1 102 ? 11.414 -5.268 -14.201 1.00 95.94 102 GLU A C 1
ATOM 783 O O . GLU A 1 102 ? 12.082 -4.922 -15.176 1.00 95.94 102 GLU A O 1
ATOM 788 N N . 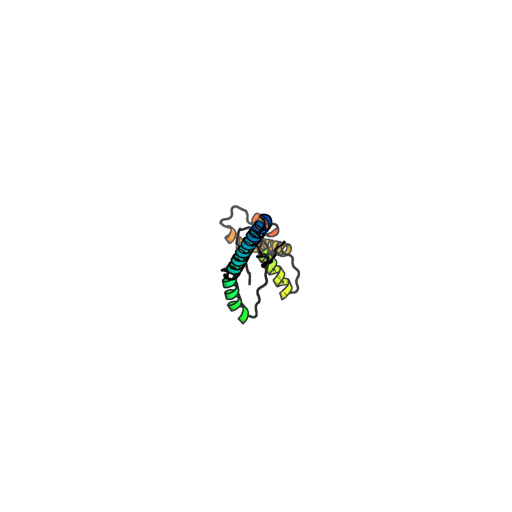TYR A 1 103 ? 10.119 -4.960 -14.085 1.00 96.38 103 TYR A N 1
ATOM 789 C CA . TYR A 1 103 ? 9.392 -4.229 -15.117 1.00 96.38 103 TYR A CA 1
ATOM 790 C C . TYR A 1 103 ? 9.983 -2.836 -15.358 1.00 96.38 103 TYR A C 1
ATOM 792 O O . TYR A 1 103 ? 10.146 -2.424 -16.508 1.00 96.38 103 TYR A O 1
ATOM 800 N N . MET A 1 104 ? 10.348 -2.121 -14.293 1.00 94.00 104 MET A N 1
ATOM 801 C CA . MET A 1 104 ? 10.973 -0.801 -14.389 1.00 94.00 104 MET A CA 1
ATOM 802 C C . MET A 1 104 ? 12.338 -0.862 -15.077 1.00 94.00 104 MET A C 1
ATOM 804 O O . MET A 1 104 ? 12.616 -0.026 -15.938 1.00 94.00 104 MET A O 1
ATOM 808 N N . ARG A 1 105 ? 13.159 -1.875 -14.770 1.00 94.50 105 ARG A N 1
ATOM 809 C CA . ARG A 1 105 ? 14.448 -2.120 -15.439 1.00 94.50 105 ARG A CA 1
ATOM 810 C C . ARG A 1 105 ? 14.279 -2.366 -16.933 1.00 94.50 105 ARG A C 1
ATOM 812 O O . ARG A 1 105 ? 14.949 -1.716 -17.734 1.00 94.50 105 ARG A O 1
ATOM 819 N N . SER A 1 106 ? 13.351 -3.243 -17.314 1.00 96.38 106 SER A N 1
ATOM 820 C CA . SER A 1 106 ? 13.075 -3.555 -18.723 1.00 96.38 106 SER A CA 1
ATOM 821 C C . SER A 1 106 ? 12.507 -2.370 -19.511 1.00 96.38 106 SER A C 1
ATOM 823 O O . SER A 1 106 ? 12.626 -2.339 -20.731 1.00 96.38 106 SER A O 1
ATOM 825 N N . ASN A 1 107 ? 11.928 -1.378 -18.829 1.00 95.25 107 ASN A N 1
ATOM 826 C CA . ASN A 1 107 ? 11.251 -0.229 -19.435 1.00 95.25 107 ASN A CA 1
ATOM 827 C C . ASN A 1 107 ? 11.866 1.114 -19.005 1.00 95.25 107 ASN A C 1
ATOM 829 O O . ASN A 1 107 ? 11.182 2.140 -18.957 1.00 95.25 107 ASN A O 1
ATOM 833 N N . LYS A 1 108 ? 13.170 1.122 -18.702 1.00 93.19 108 LYS A N 1
ATOM 834 C CA . LYS A 1 108 ? 13.902 2.264 -18.130 1.00 93.19 108 LYS A CA 1
ATOM 835 C C . LYS A 1 108 ? 13.587 3.637 -18.752 1.00 93.19 108 LYS A C 1
ATOM 837 O O . LYS A 1 108 ? 13.399 4.571 -17.971 1.00 93.19 108 LYS A O 1
ATOM 842 N N . PRO A 1 109 ? 13.492 3.816 -20.088 1.00 92.88 109 PRO A N 1
ATOM 843 C CA . PRO A 1 109 ? 13.219 5.130 -20.679 1.00 92.88 109 PRO A CA 1
ATOM 844 C C . PRO A 1 109 ? 11.920 5.784 -20.187 1.00 92.88 109 PRO A C 1
ATOM 846 O O . PRO A 1 109 ? 11.856 7.005 -20.084 1.00 92.88 109 PRO A O 1
ATOM 849 N N . HIS A 1 110 ? 10.908 4.991 -19.825 1.00 92.31 110 HIS A N 1
ATOM 850 C CA . HIS A 1 110 ? 9.634 5.505 -19.317 1.00 92.31 110 HIS A CA 1
ATOM 851 C C . HIS A 1 110 ? 9.708 5.954 -17.857 1.00 92.31 110 HIS A C 1
ATOM 853 O O . HIS A 1 110 ? 8.945 6.826 -17.442 1.00 92.31 110 HIS A O 1
ATOM 859 N N . PHE A 1 111 ? 10.624 5.371 -17.082 1.00 90.69 111 PHE A N 1
ATOM 860 C CA . PHE A 1 111 ? 10.706 5.579 -15.639 1.00 90.69 111 PHE A CA 1
ATOM 861 C C . PHE A 1 111 ? 11.811 6.552 -15.226 1.00 90.69 111 PHE A C 1
ATOM 863 O O . PHE A 1 111 ? 11.668 7.256 -14.229 1.00 90.69 111 PHE A O 1
ATOM 870 N N . ILE A 1 112 ? 12.892 6.645 -16.004 1.00 88.00 112 ILE A N 1
ATOM 871 C CA . ILE A 1 112 ? 14.060 7.473 -15.673 1.00 88.00 112 ILE A CA 1
ATOM 872 C C . ILE A 1 112 ? 13.712 8.960 -15.510 1.00 88.00 112 ILE A C 1
ATOM 874 O O . ILE A 1 112 ? 14.302 9.647 -14.681 1.00 88.00 112 ILE A O 1
ATOM 878 N N . GLN A 1 113 ? 12.706 9.448 -16.240 1.00 88.44 113 GLN A N 1
ATOM 879 C CA . GLN A 1 113 ? 12.227 10.830 -16.146 1.00 88.44 113 GLN A CA 1
ATOM 880 C C . GLN A 1 113 ? 11.673 11.187 -14.756 1.00 88.44 113 GLN A C 1
ATOM 882 O O . GLN A 1 113 ? 11.785 12.331 -14.324 1.00 88.44 113 GLN A O 1
ATOM 887 N N . PHE A 1 114 ? 11.143 10.210 -14.014 1.00 87.12 114 PHE A N 1
ATOM 888 C CA . PHE A 1 114 ? 10.664 10.426 -12.646 1.00 87.12 114 PHE A CA 1
ATOM 889 C C . PHE A 1 114 ? 11.812 10.504 -11.628 1.00 87.12 114 PHE A C 1
ATOM 891 O O . PHE A 1 114 ? 11.610 10.961 -10.507 1.00 87.12 114 PHE A O 1
ATOM 898 N N . MET A 1 115 ? 13.029 10.114 -12.024 1.00 82.06 115 MET A N 1
ATOM 899 C CA . MET A 1 115 ? 14.226 10.110 -11.182 1.00 82.06 115 MET A CA 1
ATOM 900 C C . MET A 1 115 ? 15.164 11.302 -11.404 1.00 82.06 115 MET A C 1
ATOM 902 O O . MET A 1 115 ? 16.200 11.379 -10.754 1.00 82.06 115 MET A O 1
ATOM 906 N N . LEU A 1 116 ? 14.813 12.267 -12.260 1.00 72.38 116 LEU A N 1
ATOM 907 C CA . LEU A 1 116 ? 15.692 13.389 -12.641 1.00 72.38 116 LEU A CA 1
ATOM 908 C C . LEU A 1 116 ? 16.215 14.245 -11.470 1.00 72.38 116 LEU A C 1
ATOM 910 O O . LEU A 1 116 ? 17.200 14.958 -11.634 1.00 72.38 116 LEU A O 1
ATOM 914 N N . LYS A 1 117 ? 15.560 14.203 -10.305 1.00 74.31 117 LYS A N 1
ATOM 915 C CA . LYS A 1 117 ? 15.956 14.947 -9.095 1.00 74.31 117 LYS A CA 1
ATOM 916 C C . LYS A 1 117 ? 16.616 14.075 -8.023 1.00 74.31 117 LYS A C 1
ATOM 918 O O . LYS A 1 117 ? 16.974 14.587 -6.966 1.00 74.31 117 LYS A O 1
ATOM 923 N N . MET A 1 118 ? 16.727 12.772 -8.263 1.00 73.94 118 MET A N 1
ATOM 924 C CA . MET A 1 118 ? 17.299 11.829 -7.312 1.00 73.94 118 MET A CA 1
ATOM 925 C C . MET A 1 118 ? 18.824 11.822 -7.434 1.00 73.94 118 MET A C 1
ATOM 927 O O . MET A 1 118 ? 19.372 11.885 -8.532 1.00 73.94 118 MET A O 1
ATOM 931 N N . THR A 1 119 ? 19.512 11.745 -6.297 1.00 76.94 119 THR A N 1
ATOM 932 C CA . THR A 1 119 ? 20.977 11.608 -6.246 1.00 76.94 119 THR A CA 1
ATOM 933 C C . THR A 1 119 ? 21.444 10.178 -6.511 1.00 76.94 119 THR A C 1
ATOM 935 O O . THR A 1 119 ? 22.601 9.965 -6.859 1.00 76.94 119 THR A O 1
ATOM 938 N N . GLU A 1 120 ? 20.552 9.204 -6.335 1.00 81.94 120 GLU A N 1
ATOM 939 C CA . GLU A 1 120 ? 20.811 7.782 -6.550 1.00 81.94 120 GLU A CA 1
ATOM 940 C C . GLU A 1 120 ? 20.679 7.377 -8.020 1.00 81.94 120 GLU A C 1
ATOM 942 O O . GLU A 1 120 ? 19.919 7.962 -8.798 1.00 81.94 120 GLU A O 1
ATOM 947 N N . SER A 1 121 ? 21.408 6.330 -8.399 1.00 89.50 121 SER A N 1
ATOM 948 C CA . SER A 1 121 ? 21.292 5.755 -9.732 1.00 89.50 121 SER A CA 1
ATOM 949 C C . SER A 1 121 ? 19.957 5.021 -9.907 1.00 89.50 121 SER A C 1
ATOM 951 O O . SER A 1 121 ? 19.371 4.494 -8.962 1.00 89.50 121 SER A O 1
ATOM 953 N N . PHE A 1 122 ? 19.484 4.929 -11.153 1.00 90.75 122 PHE A N 1
ATOM 954 C CA . PHE A 1 122 ? 18.260 4.185 -11.482 1.00 90.75 122 PHE A CA 1
ATOM 955 C C . PHE A 1 122 ? 18.295 2.724 -11.021 1.00 90.75 122 PHE A C 1
ATOM 957 O O . PHE A 1 122 ? 17.271 2.169 -10.630 1.00 90.75 122 PHE A O 1
ATOM 964 N N . GLU A 1 123 ? 19.475 2.109 -11.066 1.00 91.38 123 GLU A N 1
ATOM 965 C CA . GLU A 1 123 ? 19.648 0.715 -10.671 1.00 91.38 123 GLU A CA 1
ATOM 966 C C . GLU A 1 123 ? 19.507 0.541 -9.157 1.00 91.38 123 GLU A C 1
ATOM 968 O O . GLU A 1 123 ? 18.767 -0.329 -8.702 1.00 91.38 123 GLU A O 1
ATOM 973 N N . GLU A 1 124 ? 20.137 1.424 -8.378 1.00 90.19 124 GLU A N 1
ATOM 974 C CA . GLU A 1 124 ? 19.994 1.451 -6.919 1.00 90.19 124 GLU A CA 1
ATOM 975 C C . GLU A 1 124 ? 18.540 1.679 -6.509 1.00 90.19 124 GLU A C 1
ATOM 977 O O . GLU A 1 124 ? 18.045 1.015 -5.602 1.00 90.19 124 GLU A O 1
ATOM 982 N N . TYR A 1 125 ? 17.827 2.560 -7.210 1.00 89.50 125 TYR A N 1
ATOM 983 C CA . TYR A 1 125 ? 16.411 2.792 -6.954 1.00 89.50 125 TYR A CA 1
ATOM 984 C C . TYR A 1 125 ? 15.555 1.541 -7.215 1.00 89.50 125 TYR A C 1
ATOM 986 O O . TYR A 1 125 ? 14.730 1.170 -6.378 1.00 89.50 125 TYR A O 1
ATOM 994 N N . CYS A 1 126 ? 15.777 0.841 -8.333 1.00 91.12 126 CYS A N 1
ATOM 995 C CA . CYS A 1 126 ? 15.075 -0.413 -8.627 1.00 91.12 126 CYS A CA 1
ATOM 996 C C . CYS A 1 126 ? 15.375 -1.494 -7.576 1.00 91.12 126 CYS A C 1
ATOM 998 O O . CYS A 1 126 ? 14.470 -2.216 -7.154 1.00 91.12 126 CYS A O 1
ATOM 1000 N N . GLU A 1 127 ? 16.617 -1.575 -7.103 1.00 91.06 127 GLU A N 1
ATOM 1001 C CA . GLU A 1 127 ? 17.001 -2.506 -6.041 1.00 91.06 127 GLU A CA 1
ATOM 1002 C C . GLU A 1 127 ? 16.318 -2.168 -4.709 1.00 91.06 127 GLU A C 1
ATOM 1004 O O . GLU A 1 127 ? 15.783 -3.046 -4.027 1.00 91.06 127 GLU A O 1
ATOM 1009 N N . LYS A 1 128 ? 16.229 -0.877 -4.369 1.00 88.50 128 LYS A N 1
ATOM 1010 C CA . LYS A 1 128 ? 15.478 -0.418 -3.196 1.00 88.50 128 LYS A CA 1
ATOM 1011 C C . LYS A 1 128 ? 13.996 -0.752 -3.299 1.00 88.50 128 LYS A C 1
ATOM 1013 O O . LYS A 1 128 ? 13.425 -1.178 -2.302 1.00 88.50 128 LYS A O 1
ATOM 1018 N N . ILE A 1 129 ? 13.370 -0.624 -4.469 1.00 89.00 129 ILE A N 1
ATOM 1019 C CA . ILE A 1 129 ? 11.975 -1.054 -4.663 1.00 89.00 129 ILE A CA 1
ATOM 1020 C C . ILE A 1 129 ? 11.829 -2.555 -4.400 1.00 89.00 129 ILE A C 1
ATOM 1022 O O . ILE A 1 129 ? 10.885 -2.974 -3.721 1.00 89.00 129 ILE A O 1
ATOM 1026 N N . ALA A 1 130 ? 12.763 -3.356 -4.917 1.00 88.19 130 ALA A N 1
ATOM 1027 C CA . ALA A 1 130 ? 12.733 -4.805 -4.785 1.00 88.19 130 ALA A CA 1
ATOM 1028 C C . ALA A 1 130 ? 12.916 -5.279 -3.335 1.00 88.19 130 ALA A C 1
ATOM 1030 O O . ALA A 1 130 ? 12.338 -6.301 -2.971 1.00 88.19 130 ALA A O 1
ATOM 1031 N N . ILE A 1 131 ? 13.699 -4.568 -2.516 1.00 80.75 131 ILE A N 1
ATOM 1032 C CA . ILE A 1 131 ? 14.128 -5.038 -1.186 1.00 80.75 131 ILE A CA 1
ATOM 1033 C C . ILE A 1 131 ? 13.519 -4.241 -0.024 1.00 80.75 131 ILE A C 1
ATOM 1035 O O . ILE A 1 131 ? 13.170 -4.824 1.001 1.00 80.75 131 ILE A O 1
ATOM 1039 N N . ILE A 1 132 ? 13.425 -2.917 -0.134 1.00 71.00 132 ILE A N 1
ATOM 1040 C CA . ILE A 1 132 ? 13.167 -2.016 0.999 1.00 71.00 132 ILE A CA 1
ATOM 1041 C C . ILE A 1 132 ? 11.707 -1.578 1.020 1.00 71.00 132 ILE A C 1
ATOM 1043 O O . ILE A 1 132 ? 11.127 -1.280 -0.020 1.00 71.00 132 ILE A O 1
ATOM 1047 N N . ILE A 1 133 ? 11.134 -1.428 2.217 1.00 62.41 133 ILE A N 1
ATOM 1048 C CA . ILE A 1 133 ? 9.869 -0.719 2.459 1.00 62.41 133 ILE A CA 1
ATOM 1049 C C . ILE A 1 133 ? 10.008 0.739 1.975 1.00 62.41 133 ILE A C 1
ATOM 1051 O O . ILE A 1 133 ? 10.456 1.620 2.706 1.00 62.41 133 ILE A O 1
ATOM 1055 N N . ALA A 1 134 ? 9.697 0.971 0.700 1.00 52.56 134 ALA A N 1
ATOM 1056 C CA . ALA A 1 134 ? 10.043 2.197 -0.020 1.00 52.56 134 ALA A CA 1
ATOM 1057 C C . ALA A 1 134 ? 9.201 3.418 0.391 1.00 52.56 134 ALA A C 1
ATOM 1059 O O . ALA A 1 134 ? 9.650 4.548 0.231 1.00 52.56 134 ALA A O 1
ATOM 1060 N N . PHE A 1 135 ? 8.016 3.216 0.974 1.00 54.53 135 PHE A N 1
ATOM 1061 C CA . PHE A 1 135 ? 7.116 4.303 1.372 1.00 54.53 135 PHE A CA 1
ATOM 1062 C C . PHE A 1 135 ? 7.182 4.609 2.869 1.00 54.53 135 PHE A C 1
ATOM 1064 O O . PHE A 1 135 ? 6.163 4.838 3.512 1.00 54.53 135 PHE A O 1
ATOM 1071 N N . LYS A 1 136 ? 8.382 4.633 3.458 1.00 47.62 136 LYS A N 1
ATOM 1072 C CA . LYS A 1 136 ? 8.555 5.147 4.824 1.00 47.62 136 LYS A CA 1
ATOM 1073 C C . LYS A 1 136 ? 8.605 6.680 4.812 1.00 47.62 136 LYS A C 1
ATOM 1075 O O . LYS A 1 136 ? 9.589 7.280 5.229 1.00 47.62 136 LYS A O 1
ATOM 1080 N N . TYR A 1 137 ? 7.546 7.312 4.318 1.00 44.34 137 TYR A N 1
ATOM 1081 C CA . TYR A 1 137 ? 7.264 8.706 4.635 1.00 44.34 137 TYR A CA 1
ATOM 1082 C C . TYR A 1 137 ? 6.265 8.713 5.790 1.00 44.34 137 TYR A C 1
ATOM 1084 O O . TYR A 1 137 ? 5.336 7.913 5.801 1.00 44.34 137 TYR A O 1
ATOM 1092 N N . ASN A 1 138 ? 6.499 9.575 6.783 1.00 42.69 138 ASN A N 1
ATOM 1093 C CA . ASN A 1 138 ? 5.559 9.891 7.862 1.00 42.69 138 ASN A CA 1
ATOM 1094 C C . ASN A 1 138 ? 4.306 10.550 7.259 1.00 42.69 138 ASN A C 1
ATOM 1096 O O . ASN A 1 138 ? 4.114 11.757 7.374 1.00 42.69 138 ASN A O 1
ATOM 1100 N N . LEU A 1 139 ? 3.493 9.769 6.557 1.00 40.09 139 LEU A N 1
ATOM 1101 C CA . LEU A 1 139 ? 2.130 10.131 6.238 1.00 40.09 139 LEU A CA 1
ATOM 1102 C C . LEU A 1 139 ? 1.212 9.359 7.174 1.00 40.09 139 LEU A C 1
ATOM 1104 O O . LEU A 1 139 ? 1.408 8.181 7.466 1.00 40.09 139 LEU A O 1
ATOM 1108 N N . THR A 1 140 ? 0.259 10.117 7.686 1.00 42.22 140 THR A N 1
ATOM 1109 C 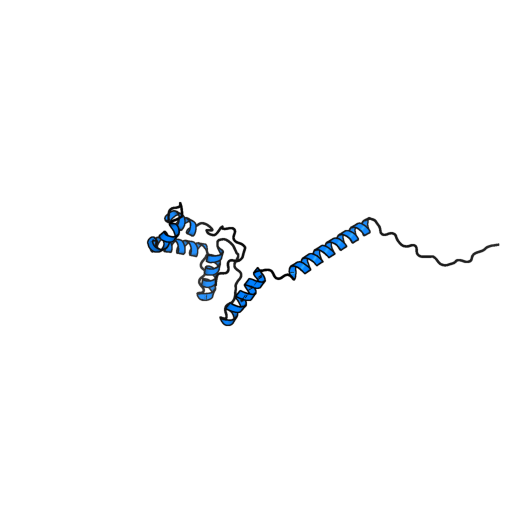CA . THR A 1 140 ? -0.892 9.725 8.484 1.00 42.22 140 THR A CA 1
ATOM 1110 C C . THR A 1 140 ? -1.569 8.446 7.962 1.00 42.22 140 THR A C 1
ATOM 1112 O O . THR A 1 140 ? -1.453 8.122 6.780 1.00 42.22 140 THR A O 1
ATOM 1115 N N . PRO A 1 141 ? -2.270 7.695 8.832 1.00 44.84 141 PRO A N 1
ATOM 1116 C CA . PRO A 1 141 ? -2.604 6.283 8.628 1.00 44.84 141 PRO A CA 1
ATOM 1117 C C . PRO A 1 141 ? -3.693 5.983 7.576 1.00 44.84 141 PRO A C 1
ATOM 1119 O O . PRO A 1 141 ? -4.317 4.932 7.637 1.00 44.84 141 PRO A O 1
ATOM 1122 N N . TYR A 1 142 ? -3.923 6.843 6.588 1.00 43.84 142 TYR A N 1
ATOM 1123 C CA . TYR A 1 142 ? -5.018 6.670 5.636 1.00 43.84 142 TYR A CA 1
ATOM 1124 C C . TYR A 1 142 ? -4.510 6.832 4.206 1.00 43.84 142 TYR A C 1
ATOM 1126 O O . TYR A 1 142 ? -4.578 7.900 3.608 1.00 43.84 142 TYR A O 1
ATOM 1134 N N . ILE A 1 143 ? -3.971 5.744 3.653 1.00 40.66 143 ILE A N 1
ATOM 1135 C CA . ILE A 1 143 ? -3.769 5.608 2.209 1.00 40.66 143 ILE A CA 1
ATOM 1136 C C . ILE A 1 143 ? -4.696 4.490 1.734 1.00 40.66 143 ILE A C 1
ATOM 1138 O O . ILE A 1 143 ? -4.399 3.306 1.884 1.00 40.66 143 ILE A O 1
ATOM 1142 N N . ILE A 1 144 ? -5.840 4.897 1.185 1.00 40.66 144 ILE A N 1
ATOM 1143 C CA . ILE A 1 144 ? -6.826 4.044 0.518 1.00 40.66 144 ILE A CA 1
ATOM 1144 C C . ILE A 1 144 ? -6.495 4.054 -0.981 1.00 40.66 144 ILE A C 1
ATOM 1146 O O . ILE A 1 144 ? -6.430 5.121 -1.589 1.00 40.66 144 ILE A O 1
ATOM 1150 N N . PHE A 1 145 ? -6.288 2.880 -1.583 1.00 37.56 145 PHE A N 1
ATOM 1151 C CA . PHE A 1 145 ? -6.287 2.717 -3.041 1.00 37.56 145 PHE A CA 1
ATOM 1152 C C . PHE A 1 145 ? -7.548 1.953 -3.463 1.00 37.56 145 PHE A C 1
ATOM 1154 O O . PHE A 1 145 ? -7.892 0.944 -2.845 1.00 37.56 145 PHE A O 1
ATOM 1161 N N . ILE A 1 146 ? -8.214 2.502 -4.484 1.00 40.25 146 ILE A N 1
ATOM 1162 C CA . ILE A 1 146 ? -9.445 2.031 -5.146 1.00 40.25 146 ILE A CA 1
ATOM 1163 C C . ILE A 1 146 ? -9.265 0.614 -5.701 1.00 40.25 146 ILE A C 1
ATOM 1165 O O . ILE A 1 146 ? -8.189 0.351 -6.289 1.00 40.25 146 ILE A O 1
#

Organism: NCBI:txid111878

Secondary structure (DSSP, 8-state):
-----------------HHHHHHHHHHHHHHHHHHHHHHHHTS--HHHHHHHHHHHHHGGGT--------STTHHHHHHHHHHHHHH-----HHHHHHHHHHHHHHTHHHHGGGGTT-SS-HHHHHHHHHHS-TT-----S-----

Sequence (146 aa):
MASADSAPCEKNGVKKSRAQKRRDKKAAEEGRINELIAELDMIQSDGDIEMEQLMLVLSPLNLKTIDIKPDGDCMYSALSHQLVVVRGDKVSVQQLRRKCAEYMRSNKPHFIQFMLKMTESFEEYCEKIAIIIAFKYNLTPYIIFI